Protein AF-A0A7T1HWG2-F1 (afdb_monomer_lite)

Secondary structure (DSSP, 8-state):
--TTHHHHHHHHHHHHHHHHHTTT---SSTHHHHHHHT-------TBTTTB-SS--------SS--HHHHHHHHHHHHHT---EEEEPP--TT-SS--SEEEES-HHHHHHHHHHHHTT--HHHHHHHS---------TTTTT-

Foldseek 3Di:
DPPCPVVVLQVVLVVVQVVCVVVVRHDPDSVVSVVVVPDPDDDDDCAVTVDVNADADPDDDDPDPDPVVVLVVLLVLLQQAPKAKDQQDPDPPDPDGQRIAIDDDRVSRNSQSVNVVVVNHSVVSCVVVPDPDHDDDDPVPVPD

Sequence (144 aa):
MPEGLLPLVTLTLALNVQRMARRNALVRRLSAMETLGSVSVICSDKTGTITQNRMAVEECWLPEEAPELRRLLLLAASLCSNARLEHGNAGPEQVTPEPWRASGDPTETALLLAAAEVGLIHGEQQRRFPRRRELPFASITAAA

pLDDT: mean 88.93, std 12.51, range [36.84, 97.81]

Radius of gyration: 24.66 Å; chains: 1; bounding box: 63×32×67 Å

Structure (mmCIF, N/CA/C/O backbone):
data_AF-A0A7T1HWG2-F1
#
_entry.id   AF-A0A7T1HWG2-F1
#
loop_
_atom_site.group_PDB
_atom_site.id
_atom_site.type_symbol
_atom_site.label_atom_id
_atom_site.label_alt_id
_atom_site.label_comp_id
_atom_site.label_asym_id
_atom_site.label_entity_id
_atom_site.label_seq_id
_atom_site.pdbx_PDB_ins_code
_atom_site.Cartn_x
_atom_site.Cartn_y
_atom_site.Cartn_z
_atom_site.occupancy
_atom_site.B_iso_or_equiv
_atom_site.auth_seq_id
_atom_site.auth_comp_id
_atom_site.auth_asym_id
_atom_site.auth_atom_id
_atom_site.pdbx_PDB_model_num
ATOM 1 N N . MET A 1 1 ? -32.564 10.000 43.471 1.00 59.53 1 MET A N 1
ATOM 2 C CA . MET A 1 1 ? -31.646 9.602 42.377 1.00 59.53 1 MET A CA 1
ATOM 3 C C . MET A 1 1 ? -32.493 9.113 41.217 1.00 59.53 1 MET A C 1
ATOM 5 O O . MET A 1 1 ? -33.451 8.414 41.503 1.00 59.53 1 MET A O 1
ATOM 9 N N . PRO A 1 2 ? -32.200 9.452 39.952 1.00 77.75 2 PRO A N 1
ATOM 10 C CA . PRO A 1 2 ? -32.948 8.886 38.833 1.00 77.75 2 PRO A CA 1
ATOM 11 C C . PRO A 1 2 ? -32.546 7.413 38.648 1.00 77.75 2 PRO A C 1
ATOM 13 O O . PRO A 1 2 ? -31.467 7.132 38.128 1.00 77.75 2 PRO A O 1
ATOM 16 N N . GLU A 1 3 ? -33.387 6.465 39.078 1.00 88.31 3 GLU A N 1
ATOM 17 C CA . GLU A 1 3 ? -33.064 5.026 39.029 1.00 88.31 3 GLU A CA 1
ATOM 18 C C . GLU A 1 3 ? -32.874 4.491 37.594 1.00 88.31 3 GLU A C 1
ATOM 20 O O . GLU A 1 3 ? -32.177 3.501 37.382 1.00 88.31 3 GLU A O 1
ATOM 25 N N . GLY A 1 4 ? -33.436 5.171 36.589 1.00 90.56 4 GLY A N 1
ATOM 26 C CA . GLY A 1 4 ? -33.357 4.769 35.180 1.00 90.56 4 GLY A CA 1
ATOM 27 C C . GLY A 1 4 ? -32.110 5.232 34.417 1.00 90.56 4 GLY A C 1
ATOM 28 O O . GLY A 1 4 ? -31.917 4.814 33.275 1.00 90.56 4 GLY A O 1
ATOM 29 N N . LEU A 1 5 ? -31.257 6.083 35.001 1.00 92.31 5 LEU A N 1
ATOM 30 C CA . LEU A 1 5 ? -30.165 6.725 34.255 1.00 92.31 5 LEU A CA 1
ATOM 31 C C . LEU A 1 5 ? -29.072 5.732 33.832 1.00 92.31 5 LEU A C 1
ATOM 33 O O . LEU A 1 5 ? -28.667 5.731 32.671 1.00 92.31 5 LEU A O 1
ATOM 37 N N . LEU A 1 6 ? -28.620 4.863 34.744 1.00 89.44 6 LEU A N 1
ATOM 38 C CA . LEU A 1 6 ? -27.571 3.884 34.435 1.00 89.44 6 LEU A CA 1
ATOM 39 C C . LEU A 1 6 ? -27.999 2.896 33.330 1.00 89.44 6 LEU A C 1
ATOM 41 O O . LEU A 1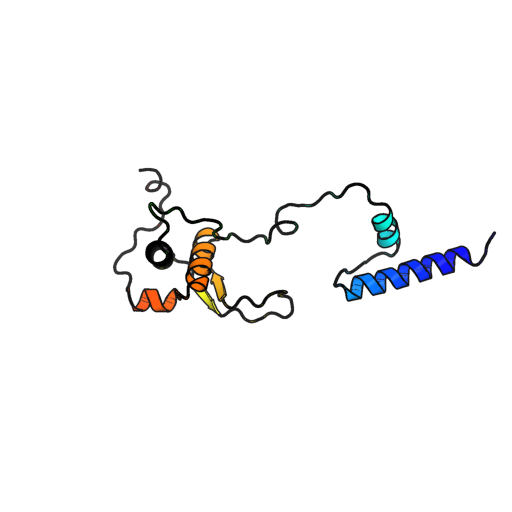 6 ? -27.268 2.786 32.342 1.00 89.44 6 LEU A O 1
ATOM 45 N N . PRO A 1 7 ? -29.177 2.237 33.411 1.00 93.62 7 PRO A N 1
ATOM 46 C CA . PRO A 1 7 ? -29.645 1.354 32.342 1.00 93.62 7 PRO A CA 1
ATOM 47 C C . PRO A 1 7 ? -29.790 2.056 30.988 1.00 93.62 7 PRO A C 1
ATOM 49 O O . PRO A 1 7 ? -29.435 1.482 29.958 1.00 93.62 7 PRO A O 1
ATOM 52 N N . LEU A 1 8 ? -30.272 3.305 30.977 1.00 94.88 8 LEU A N 1
ATOM 53 C CA . LEU A 1 8 ? -30.456 4.080 29.750 1.00 94.88 8 LEU A CA 1
ATOM 54 C C . LEU A 1 8 ? -29.118 4.395 29.071 1.00 94.88 8 LEU A C 1
ATOM 56 O O . LEU A 1 8 ? -28.992 4.222 27.855 1.00 94.88 8 LEU A O 1
ATOM 60 N N . VAL A 1 9 ? -28.107 4.811 29.840 1.00 93.94 9 VAL A N 1
ATOM 61 C CA . VAL A 1 9 ? -26.757 5.072 29.317 1.00 93.94 9 VAL A CA 1
ATOM 62 C C . VAL A 1 9 ? -26.152 3.788 28.753 1.00 93.94 9 VAL A C 1
ATOM 64 O O . VAL A 1 9 ? -25.694 3.780 27.611 1.00 93.94 9 VAL A O 1
ATOM 67 N N . THR A 1 10 ? -26.213 2.677 29.494 1.00 94.38 10 THR A N 1
ATOM 68 C CA . THR A 1 10 ? -25.687 1.383 29.030 1.00 94.38 10 THR A CA 1
ATOM 69 C C . THR A 1 10 ? -26.372 0.910 27.748 1.00 94.38 10 THR A C 1
ATOM 71 O O . THR A 1 10 ? -25.683 0.509 26.809 1.00 94.38 10 THR A O 1
ATOM 74 N N . LEU A 1 11 ? -27.705 1.003 27.666 1.00 95.44 11 LEU A N 1
ATOM 75 C CA . LEU A 1 11 ? -28.462 0.640 26.465 1.00 95.44 11 LEU A CA 1
ATOM 76 C C . LEU A 1 11 ? -28.061 1.513 25.269 1.00 95.44 11 LEU A C 1
ATOM 78 O O . LEU A 1 11 ? -27.815 0.999 24.179 1.00 95.44 11 LEU A O 1
ATOM 82 N N . THR A 1 12 ? -27.935 2.824 25.481 1.00 94.94 12 THR A N 1
ATOM 83 C CA . THR A 1 12 ? -27.530 3.771 24.433 1.00 94.94 12 THR A CA 1
ATOM 84 C C . THR A 1 12 ? -26.120 3.464 23.920 1.00 94.94 12 THR A C 1
ATOM 86 O O . THR A 1 12 ? -25.899 3.422 22.708 1.00 94.94 12 THR A O 1
ATOM 89 N N . LEU A 1 13 ? -25.162 3.182 24.812 1.00 95.50 13 LEU A N 1
ATOM 90 C CA . LEU A 1 13 ? -23.803 2.782 24.429 1.00 95.50 13 LEU A CA 1
ATOM 91 C C . LEU A 1 13 ? -23.801 1.449 23.671 1.00 95.50 13 LEU A C 1
ATOM 93 O O . LEU A 1 13 ? -23.163 1.351 22.624 1.00 95.50 13 LEU A O 1
ATOM 97 N N . ALA A 1 14 ? -24.551 0.448 24.142 1.00 95.75 14 ALA A N 1
ATOM 98 C CA . ALA A 1 14 ? -24.643 -0.864 23.499 1.00 95.75 14 ALA A CA 1
ATOM 99 C C . ALA A 1 14 ? -25.207 -0.780 22.071 1.00 95.75 14 ALA A C 1
ATOM 101 O O . ALA A 1 14 ? -24.652 -1.379 21.147 1.00 95.75 14 ALA A O 1
ATOM 102 N N . LEU A 1 15 ? -26.255 0.023 21.860 1.00 96.50 15 LEU A N 1
ATOM 103 C CA . LEU A 1 15 ? -26.811 0.274 20.528 1.00 96.50 15 LEU A CA 1
ATOM 104 C C . LEU A 1 15 ? -25.778 0.919 19.592 1.00 96.50 15 LEU A C 1
ATOM 106 O O . LEU A 1 15 ? -25.689 0.555 18.418 1.00 96.50 15 LEU A O 1
ATOM 110 N N . ASN A 1 16 ? -24.963 1.850 20.094 1.00 95.88 16 ASN A N 1
ATOM 111 C CA . ASN A 1 16 ? -23.911 2.469 19.290 1.00 95.88 16 ASN A CA 1
ATOM 112 C C . ASN A 1 16 ? -22.743 1.515 18.999 1.00 95.88 16 ASN A C 1
ATOM 114 O O . ASN A 1 16 ? -22.254 1.503 17.870 1.00 95.88 16 ASN A O 1
ATOM 118 N N . VAL A 1 17 ? -22.360 0.653 19.947 1.00 96.69 17 VAL A N 1
ATOM 119 C CA . VAL A 1 17 ? -21.404 -0.440 19.696 1.00 96.69 17 VAL A CA 1
ATOM 120 C C . VAL A 1 17 ? -21.906 -1.349 18.575 1.00 96.69 17 VAL A C 1
ATOM 122 O O . VAL A 1 17 ? -21.155 -1.650 17.649 1.00 96.69 17 VAL A O 1
ATOM 125 N N . GLN A 1 18 ? -23.188 -1.730 18.593 1.00 96.19 18 GLN A N 1
ATOM 126 C CA . GLN A 1 18 ? -23.777 -2.552 17.533 1.00 96.19 18 GLN A CA 1
ATOM 127 C C . GLN A 1 18 ? -23.747 -1.841 16.168 1.00 96.19 18 GLN A C 1
ATOM 129 O O . GLN A 1 18 ? -23.486 -2.473 15.144 1.00 96.19 18 GLN A O 1
ATOM 134 N N . ARG A 1 19 ? -23.977 -0.520 16.136 1.00 95.94 19 ARG A N 1
ATOM 135 C CA . ARG A 1 19 ? -23.853 0.292 14.911 1.00 95.94 19 ARG A CA 1
ATOM 136 C C . ARG A 1 19 ? -22.414 0.351 14.393 1.00 95.94 19 ARG A C 1
ATOM 138 O O . ARG A 1 19 ? -22.227 0.255 13.184 1.00 95.94 19 ARG A O 1
ATOM 145 N N . MET A 1 20 ? -21.419 0.492 15.271 1.00 96.31 20 MET A N 1
ATOM 146 C CA . MET A 1 20 ? -19.998 0.491 14.894 1.00 96.31 20 MET A CA 1
ATOM 147 C C . MET A 1 20 ? -19.557 -0.876 14.360 1.00 96.31 20 MET A C 1
ATOM 149 O O . MET A 1 20 ? -18.924 -0.945 13.309 1.00 96.31 20 MET A O 1
ATOM 153 N N . ALA A 1 21 ? -19.989 -1.968 14.996 1.00 95.94 21 ALA A N 1
ATOM 154 C CA . ALA A 1 21 ? -19.689 -3.323 14.536 1.00 95.94 21 ALA A CA 1
ATOM 155 C C . ALA A 1 21 ? -20.240 -3.597 13.124 1.00 95.94 21 ALA A C 1
ATOM 157 O O . ALA A 1 21 ? -19.542 -4.170 12.295 1.00 95.94 21 ALA A O 1
ATOM 158 N N . ARG A 1 22 ? -21.449 -3.103 12.804 1.00 95.88 22 ARG A N 1
ATOM 159 C CA . ARG A 1 22 ? -22.019 -3.158 11.438 1.00 95.88 22 ARG A CA 1
ATOM 160 C C . ARG A 1 22 ? -21.220 -2.361 10.399 1.00 95.88 22 ARG A C 1
ATOM 162 O O . ARG A 1 22 ? -21.443 -2.538 9.208 1.00 95.88 22 ARG A O 1
ATOM 169 N N . ARG A 1 23 ? -20.321 -1.479 10.837 1.00 95.00 23 ARG A N 1
ATOM 170 C CA . ARG A 1 23 ? -19.386 -0.708 10.004 1.00 95.00 23 ARG A CA 1
ATOM 171 C C . ARG A 1 23 ? -17.950 -1.234 10.114 1.00 95.00 23 ARG A C 1
ATOM 173 O O . ARG A 1 23 ? -17.012 -0.479 9.893 1.00 95.00 23 ARG A O 1
ATOM 180 N N . ASN A 1 24 ? -17.779 -2.504 10.485 1.00 94.44 24 ASN A N 1
ATOM 181 C CA . ASN A 1 24 ? -16.481 -3.167 10.658 1.00 94.44 24 ASN A CA 1
ATOM 182 C C . ASN A 1 24 ? -15.583 -2.552 11.754 1.00 94.44 24 ASN A C 1
ATOM 184 O O . ASN A 1 24 ? -14.380 -2.791 11.773 1.00 94.44 24 ASN A O 1
ATOM 188 N N . ALA A 1 25 ? -16.152 -1.795 12.701 1.00 94.75 25 ALA A N 1
ATOM 189 C CA . ALA A 1 25 ? -15.434 -1.240 13.847 1.00 94.75 25 ALA A CA 1
ATOM 190 C C . ALA A 1 25 ? -15.809 -1.995 15.133 1.00 94.75 25 ALA A C 1
ATOM 192 O O . ALA A 1 25 ? -16.838 -1.739 15.763 1.00 94.75 25 ALA A O 1
ATOM 193 N N . LEU A 1 26 ? -14.966 -2.952 15.529 1.00 95.56 26 LEU A N 1
ATOM 194 C CA . LEU A 1 26 ? -15.187 -3.768 16.722 1.00 95.56 26 LEU A CA 1
ATOM 195 C C . LEU A 1 26 ? -14.839 -2.997 18.005 1.00 95.56 26 LEU A C 1
ATOM 197 O O . LEU A 1 26 ? -13.669 -2.771 18.319 1.00 95.56 26 LEU A O 1
ATOM 201 N N . VAL A 1 27 ? -15.856 -2.675 18.804 1.00 95.19 27 VAL A N 1
ATOM 202 C CA . VAL A 1 27 ? -15.679 -2.040 20.116 1.00 95.19 27 VAL A CA 1
ATOM 203 C C . VAL A 1 27 ? -15.680 -3.102 21.216 1.00 95.19 27 VAL A C 1
ATOM 205 O O . VAL A 1 27 ? -16.700 -3.723 21.496 1.00 95.19 27 VAL A O 1
ATOM 208 N N . ARG A 1 28 ? -14.530 -3.301 21.871 1.00 94.81 28 ARG A N 1
ATOM 209 C CA . ARG A 1 28 ? -14.352 -4.343 22.906 1.00 94.81 28 ARG A CA 1
ATOM 210 C C . ARG A 1 28 ? -14.866 -3.953 24.298 1.00 94.81 28 ARG A C 1
ATOM 212 O O . ARG A 1 28 ? -15.044 -4.823 25.142 1.00 94.81 28 ARG A O 1
ATOM 219 N N . ARG A 1 29 ? -15.052 -2.656 24.568 1.00 94.88 29 ARG A N 1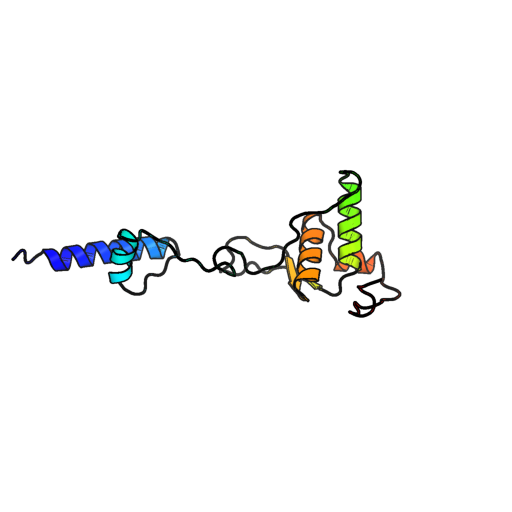
ATOM 220 C CA . ARG A 1 29 ? -15.482 -2.114 25.871 1.00 94.88 29 ARG A CA 1
ATOM 221 C C . ARG A 1 29 ? -16.476 -0.978 25.657 1.00 94.88 29 ARG A C 1
ATOM 223 O O . ARG A 1 29 ? -16.168 -0.065 24.898 1.00 94.88 29 ARG A O 1
ATOM 230 N N . LEU A 1 30 ? -17.617 -0.993 26.350 1.00 93.25 30 LEU A N 1
ATOM 231 C CA . LEU A 1 30 ? -18.654 0.043 26.202 1.00 93.25 30 LEU A CA 1
ATOM 232 C C . LEU A 1 30 ? -18.131 1.456 26.500 1.00 93.25 30 LEU A C 1
ATOM 234 O O . LEU A 1 30 ? -18.491 2.391 25.792 1.00 93.25 30 LEU A O 1
ATOM 238 N N . SER A 1 31 ? -17.233 1.603 27.479 1.00 93.81 31 SER A N 1
ATOM 239 C CA . SER A 1 31 ? -16.618 2.892 27.829 1.00 93.81 31 SER A CA 1
ATOM 240 C C . SER A 1 31 ? -15.837 3.533 26.678 1.00 93.81 31 SER A C 1
ATOM 242 O O . SER A 1 31 ? -15.729 4.752 26.618 1.00 93.81 31 SER A O 1
ATOM 244 N N . ALA A 1 32 ? -15.350 2.748 25.711 1.00 94.81 32 ALA A N 1
ATOM 245 C CA . ALA A 1 32 ? -14.654 3.298 24.552 1.00 94.81 32 ALA A CA 1
ATOM 246 C C . ALA A 1 32 ? -15.579 4.135 23.650 1.00 94.81 32 ALA A C 1
ATOM 248 O O . ALA A 1 32 ? -15.099 5.059 23.002 1.00 94.81 32 ALA A O 1
ATOM 249 N N . MET A 1 33 ? -16.891 3.857 23.628 1.00 93.94 33 MET A N 1
ATOM 250 C CA . MET A 1 33 ? -17.855 4.689 22.893 1.00 93.94 33 MET A CA 1
ATOM 251 C C . MET A 1 33 ? -18.007 6.078 23.510 1.00 93.94 33 MET A C 1
ATOM 253 O O . MET A 1 33 ? -18.122 7.056 22.779 1.00 93.94 33 MET A O 1
ATOM 257 N N . GLU A 1 34 ? -18.003 6.161 24.840 1.00 93.44 34 GLU A N 1
ATOM 258 C CA . GLU A 1 34 ? -18.055 7.435 25.556 1.00 93.44 34 GLU A CA 1
ATOM 259 C C . GLU A 1 34 ? -16.775 8.236 25.306 1.00 93.44 34 GLU A C 1
ATOM 261 O O . GLU A 1 34 ? -16.849 9.383 24.874 1.00 93.44 34 GLU A O 1
ATOM 266 N N . THR A 1 35 ? -15.607 7.596 25.459 1.00 94.12 35 THR A N 1
ATOM 267 C CA . THR A 1 35 ? -14.312 8.228 25.172 1.00 94.12 35 THR A CA 1
ATOM 268 C C . THR A 1 35 ? -14.243 8.748 23.740 1.00 94.12 35 THR A C 1
ATOM 270 O O . THR A 1 35 ? -13.832 9.885 23.539 1.00 94.12 35 THR A O 1
ATOM 273 N N . LEU A 1 36 ? -14.67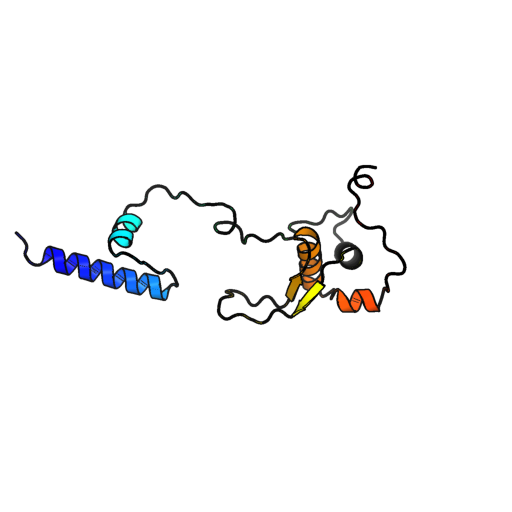4 7.954 22.751 1.00 92.88 36 LEU A N 1
ATOM 274 C CA . LEU A 1 36 ? -14.656 8.344 21.339 1.00 92.88 36 LEU A CA 1
ATOM 275 C C . LEU A 1 36 ? -15.492 9.606 21.071 1.00 92.88 36 LEU A C 1
ATOM 277 O O . LEU A 1 36 ? -15.092 10.434 20.258 1.00 92.88 36 LEU A O 1
ATOM 281 N N . GLY A 1 37 ? -16.619 9.773 21.771 1.00 92.38 37 GLY A N 1
ATOM 282 C CA . GLY A 1 37 ? -17.484 10.950 21.648 1.00 92.38 37 GLY A CA 1
ATOM 283 C C . GLY A 1 37 ? -16.868 12.245 22.186 1.00 92.38 37 GLY A C 1
ATOM 284 O O . GLY A 1 37 ? -17.304 13.324 21.794 1.00 92.38 37 GLY A O 1
ATOM 285 N N . SER A 1 38 ? -15.853 12.152 23.050 1.00 95.69 38 SER A N 1
ATOM 286 C CA . SER A 1 38 ? -15.163 13.297 23.656 1.00 95.69 38 SER A CA 1
ATOM 287 C C . SER A 1 38 ? -13.721 13.481 23.165 1.00 95.69 38 SER A C 1
ATOM 289 O O . SER A 1 38 ? -12.974 14.263 23.753 1.00 95.69 38 SER A O 1
ATOM 291 N N . VAL A 1 39 ? -13.287 12.747 22.133 1.00 96.94 39 VAL A N 1
ATOM 292 C CA . VAL A 1 39 ? -11.933 12.881 21.571 1.00 96.94 39 VAL A CA 1
ATOM 293 C C . VAL A 1 39 ? -11.766 14.260 20.930 1.00 96.94 39 VAL A C 1
ATOM 295 O O . VAL A 1 39 ? -12.519 14.630 20.034 1.00 96.94 39 VAL A O 1
ATOM 298 N N . SER A 1 40 ? -10.733 14.993 21.346 1.00 97.81 40 SER A N 1
ATOM 299 C CA . SER A 1 40 ? -10.310 16.261 20.732 1.00 97.81 40 SER A CA 1
ATOM 300 C C . SER A 1 40 ? -8.987 16.162 19.966 1.00 97.81 40 SER A C 1
ATOM 302 O O . SER A 1 40 ? -8.688 17.028 19.148 1.00 97.81 40 SER A O 1
ATOM 304 N N . VAL A 1 41 ? -8.195 15.112 20.208 1.00 97.75 41 VAL A N 1
ATOM 305 C CA . VAL A 1 41 ? -6.894 14.873 19.567 1.00 97.75 41 VAL A CA 1
ATOM 306 C C . VAL A 1 41 ? -6.801 13.410 19.146 1.00 97.75 41 VAL A C 1
ATOM 308 O O . VAL A 1 41 ? -7.060 12.515 19.950 1.00 97.75 41 VAL A O 1
ATOM 311 N N . ILE A 1 42 ? -6.399 13.164 17.898 1.00 96.75 42 ILE A N 1
ATOM 312 C CA . ILE A 1 42 ? -6.159 11.820 17.363 1.00 96.75 42 ILE A CA 1
ATOM 313 C C . ILE A 1 42 ? -4.657 11.641 17.161 1.00 96.75 42 ILE A C 1
ATOM 315 O O . ILE A 1 42 ? -4.047 12.328 16.345 1.00 96.75 42 ILE A O 1
ATOM 319 N N . CYS A 1 43 ? -4.075 10.682 17.877 1.00 96.69 43 CYS A N 1
ATOM 320 C CA . CYS A 1 43 ? -2.726 10.196 17.610 1.00 96.69 43 CYS A CA 1
ATOM 321 C C . CYS A 1 43 ? -2.839 8.960 16.719 1.00 96.69 43 CYS A C 1
ATOM 323 O O . CYS A 1 43 ? -3.371 7.938 17.151 1.00 96.69 43 CYS A O 1
ATOM 325 N N . SER A 1 44 ? -2.359 9.055 15.483 1.00 96.69 44 SER A N 1
ATOM 326 C CA . SER A 1 44 ? -2.328 7.932 14.547 1.00 96.69 44 SER A CA 1
ATOM 327 C C . SER A 1 44 ? -0.891 7.515 14.288 1.00 96.69 44 SER A C 1
ATOM 329 O O . SER A 1 44 ? -0.013 8.366 14.154 1.00 96.69 44 SER A O 1
ATOM 331 N N . ASP A 1 45 ? -0.665 6.210 14.162 1.00 97.31 45 ASP A N 1
ATOM 332 C CA . ASP A 1 45 ? 0.560 5.717 13.542 1.00 97.31 45 ASP A CA 1
ATOM 333 C C . ASP A 1 45 ? 0.513 5.986 12.026 1.00 97.31 45 ASP A C 1
ATOM 335 O O . ASP A 1 45 ? -0.561 6.153 11.436 1.00 97.31 45 ASP A O 1
ATOM 339 N N . LYS A 1 46 ? 1.679 6.051 11.382 1.00 96.88 46 LYS A N 1
ATOM 340 C CA . LYS A 1 46 ? 1.796 6.207 9.933 1.00 96.88 46 LYS A CA 1
ATOM 341 C C . LYS A 1 46 ? 1.644 4.856 9.243 1.00 96.88 46 LYS A C 1
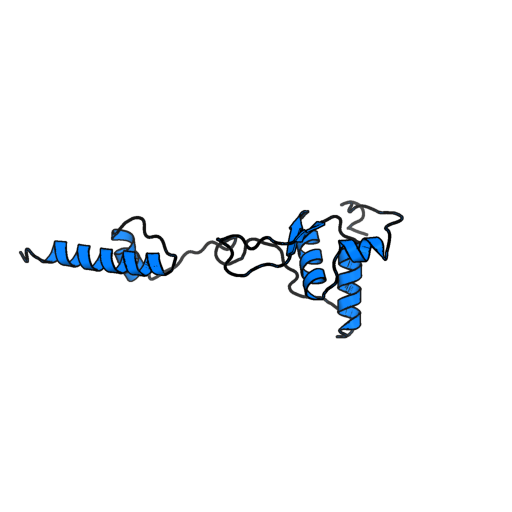ATOM 343 O O . LYS A 1 46 ? 0.756 4.684 8.410 1.00 96.88 46 LYS A O 1
ATOM 348 N N . THR A 1 47 ? 2.527 3.913 9.562 1.00 93.19 47 THR A N 1
ATOM 349 C CA . THR A 1 47 ? 2.678 2.674 8.794 1.00 93.19 47 THR A CA 1
ATOM 350 C C . THR A 1 47 ? 1.597 1.670 9.174 1.00 93.19 47 THR A C 1
ATOM 352 O O . THR A 1 47 ? 1.467 1.304 10.334 1.00 93.19 47 THR A O 1
ATOM 355 N N . GLY A 1 48 ? 0.798 1.224 8.203 1.00 90.12 48 GLY A N 1
ATOM 356 C CA . GLY A 1 48 ? -0.284 0.260 8.445 1.00 90.12 48 GLY A CA 1
ATOM 357 C C . GLY A 1 48 ? -1.542 0.859 9.082 1.00 90.12 48 GLY A C 1
ATOM 358 O O . GLY A 1 48 ? -2.488 0.121 9.336 1.00 90.12 48 GLY A O 1
ATOM 359 N N . THR A 1 49 ? -1.568 2.177 9.326 1.00 94.12 49 THR A N 1
ATOM 360 C CA . THR A 1 49 ? -2.772 2.909 9.757 1.00 94.12 49 THR A CA 1
ATOM 361 C C . THR A 1 49 ? -3.139 3.996 8.748 1.00 94.12 49 THR A C 1
ATOM 363 O O . THR A 1 49 ? -4.201 3.921 8.141 1.00 94.12 49 THR A O 1
ATOM 366 N N . ILE A 1 50 ? -2.260 4.982 8.524 1.00 95.31 50 ILE A N 1
ATOM 367 C CA . ILE A 1 50 ? -2.458 5.993 7.468 1.00 95.31 50 ILE A CA 1
ATOM 368 C C . ILE A 1 50 ? -2.038 5.427 6.110 1.00 95.31 50 ILE A C 1
ATOM 370 O O . ILE A 1 50 ? -2.714 5.645 5.108 1.00 95.31 50 ILE A O 1
ATOM 374 N N . THR A 1 51 ? -0.920 4.698 6.068 1.00 93.75 51 THR A N 1
ATOM 375 C CA . THR A 1 51 ? -0.417 4.065 4.847 1.00 93.75 51 THR A CA 1
ATOM 376 C C . THR A 1 51 ? -0.772 2.586 4.809 1.00 93.75 51 THR A C 1
ATOM 378 O O . THR A 1 51 ? -0.917 1.929 5.838 1.00 93.75 51 THR A O 1
ATOM 381 N N . GLN A 1 52 ? -0.824 2.029 3.603 1.00 91.00 52 GLN A N 1
ATOM 382 C CA . GLN A 1 52 ? -1.166 0.625 3.358 1.00 91.00 52 GLN A CA 1
ATOM 383 C C . GLN A 1 52 ? -0.054 -0.373 3.748 1.00 91.00 52 GLN A C 1
ATOM 385 O O . GLN A 1 52 ? -0.188 -1.561 3.476 1.00 91.00 52 GLN A O 1
ATOM 390 N N . ASN A 1 53 ? 1.051 0.093 4.351 1.00 91.75 53 ASN A N 1
ATOM 391 C CA . ASN A 1 53 ? 2.231 -0.722 4.674 1.00 91.75 53 ASN A CA 1
ATOM 392 C C . ASN A 1 53 ? 2.744 -1.561 3.481 1.00 91.75 53 ASN A C 1
ATOM 394 O O . ASN A 1 53 ? 3.141 -2.715 3.625 1.00 91.75 53 ASN A O 1
ATOM 398 N N . ARG A 1 54 ? 2.712 -0.970 2.285 1.00 90.50 54 ARG A N 1
ATOM 399 C CA . ARG A 1 54 ? 3.239 -1.538 1.042 1.00 90.50 54 ARG A CA 1
ATOM 400 C C . ARG A 1 54 ? 3.972 -0.456 0.274 1.00 90.50 54 ARG A C 1
ATOM 402 O O . ARG A 1 54 ? 3.588 0.712 0.336 1.00 90.50 54 ARG A O 1
ATOM 409 N N . MET A 1 55 ? 5.013 -0.851 -0.440 1.00 94.31 55 MET A N 1
ATOM 410 C CA . MET A 1 55 ? 5.675 0.037 -1.382 1.00 94.31 55 MET A CA 1
ATOM 411 C C . MET A 1 55 ? 4.864 0.069 -2.680 1.00 94.31 55 MET A C 1
ATOM 413 O O . MET A 1 55 ? 4.329 -0.953 -3.110 1.00 94.31 55 MET A O 1
ATOM 417 N N . ALA A 1 56 ? 4.741 1.250 -3.272 1.00 94.44 56 ALA A N 1
ATOM 418 C CA . ALA A 1 56 ? 4.034 1.476 -4.524 1.00 94.44 56 ALA A CA 1
ATOM 419 C C . ALA A 1 56 ? 4.823 2.487 -5.361 1.00 94.44 56 ALA A C 1
ATOM 421 O O . ALA A 1 56 ? 5.530 3.334 -4.811 1.00 94.44 56 ALA A O 1
ATOM 422 N N . VAL A 1 57 ? 4.726 2.372 -6.685 1.00 95.62 57 VAL A N 1
ATOM 423 C CA . VAL A 1 57 ? 5.284 3.372 -7.599 1.00 95.62 57 VAL A CA 1
ATOM 424 C C . VAL A 1 57 ? 4.327 4.558 -7.627 1.00 95.62 57 VAL A C 1
ATOM 426 O O . VAL A 1 57 ? 3.204 4.417 -8.095 1.00 95.62 57 VAL A O 1
ATOM 429 N N . GLU A 1 58 ? 4.773 5.708 -7.129 1.00 94.50 58 GLU A N 1
ATOM 430 C CA . GLU A 1 58 ? 3.982 6.949 -7.141 1.00 94.50 58 GLU A CA 1
ATOM 431 C C . GLU A 1 58 ? 4.142 7.695 -8.472 1.00 94.50 58 GLU A C 1
ATOM 433 O O . GLU A 1 58 ? 3.164 8.078 -9.109 1.00 94.50 58 GLU A O 1
ATOM 438 N N . GLU A 1 59 ? 5.382 7.856 -8.942 1.00 93.75 59 GLU A N 1
ATOM 439 C CA . GLU A 1 59 ? 5.697 8.682 -10.109 1.00 93.75 59 GLU A CA 1
ATOM 440 C C . GLU A 1 59 ? 6.779 8.039 -10.988 1.00 93.75 59 GLU A C 1
ATOM 442 O O . GLU A 1 59 ? 7.605 7.244 -10.533 1.00 93.75 59 GLU A O 1
ATOM 447 N N . CYS A 1 60 ? 6.776 8.382 -12.277 1.00 93.38 60 CYS A N 1
ATOM 448 C CA . CYS A 1 60 ? 7.808 7.991 -13.233 1.00 93.38 60 CYS A CA 1
ATOM 449 C C . CYS A 1 60 ? 8.373 9.245 -13.888 1.00 93.38 60 CYS A C 1
ATOM 451 O O . CYS A 1 60 ? 7.627 10.005 -14.502 1.00 93.38 60 CYS A O 1
ATOM 453 N N . TRP A 1 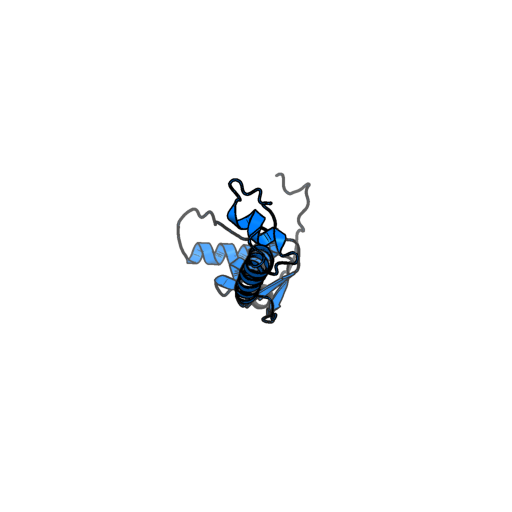61 ? 9.687 9.429 -13.809 1.00 95.00 61 TRP A N 1
ATOM 454 C CA . TRP A 1 61 ? 10.350 10.500 -14.539 1.00 95.00 61 TRP A CA 1
ATOM 455 C C . TRP A 1 61 ? 10.666 10.051 -15.967 1.00 95.00 61 TRP A C 1
ATOM 457 O O . TRP A 1 61 ? 11.273 8.997 -16.176 1.00 95.00 61 TRP A O 1
ATOM 467 N N . LEU A 1 62 ? 10.259 10.856 -16.945 1.00 94.94 62 LEU A N 1
ATOM 468 C CA . LEU A 1 62 ? 10.533 10.657 -18.364 1.00 94.94 62 LEU A CA 1
ATOM 469 C C . LEU A 1 62 ? 10.978 11.992 -18.973 1.00 94.94 62 LEU A C 1
ATOM 471 O O . LEU A 1 62 ? 10.497 13.039 -18.542 1.00 94.94 62 LEU A O 1
ATOM 475 N N . PRO A 1 63 ? 11.867 11.980 -19.981 1.00 93.00 63 PRO A N 1
ATOM 476 C CA . PRO A 1 63 ? 12.290 13.206 -20.660 1.00 93.00 63 PRO A CA 1
ATOM 477 C C . PRO A 1 63 ? 11.143 13.889 -21.422 1.00 93.00 63 PRO A C 1
ATOM 479 O O . PRO A 1 63 ? 11.179 15.097 -21.629 1.00 93.00 63 PRO A O 1
ATOM 482 N N . GLU A 1 64 ? 10.134 13.118 -21.826 1.00 94.56 64 GLU A N 1
ATOM 483 C CA . GLU A 1 64 ? 8.911 13.584 -22.471 1.00 94.56 64 GLU A CA 1
ATOM 484 C C . GLU A 1 64 ? 7.737 12.721 -21.989 1.00 94.56 64 GLU A C 1
ATOM 486 O O . GLU A 1 64 ? 7.883 11.508 -21.793 1.00 94.56 64 GLU A O 1
ATOM 491 N N . GLU A 1 65 ? 6.569 13.335 -21.793 1.00 90.25 65 GLU A N 1
ATOM 492 C CA . GLU A 1 65 ? 5.346 12.629 -21.407 1.00 90.25 65 GLU A CA 1
ATOM 493 C C . GLU A 1 65 ? 4.746 11.882 -22.605 1.00 90.25 65 GLU A C 1
ATOM 495 O O . GLU A 1 65 ? 3.821 12.349 -23.267 1.00 90.25 65 GLU A O 1
ATOM 500 N N . ALA A 1 66 ? 5.274 10.687 -22.871 1.00 92.25 66 ALA A N 1
ATOM 501 C CA . ALA A 1 66 ? 4.753 9.778 -23.885 1.00 92.25 66 ALA A CA 1
ATOM 502 C C . ALA A 1 66 ? 4.305 8.442 -23.252 1.00 92.25 66 ALA A C 1
ATOM 504 O O . ALA A 1 66 ? 5.105 7.781 -22.572 1.00 92.25 66 ALA A O 1
ATOM 505 N N . PRO A 1 67 ? 3.053 7.990 -23.476 1.00 90.69 67 PRO A N 1
ATOM 506 C CA . PRO A 1 67 ? 2.549 6.717 -22.949 1.00 90.69 67 PRO A CA 1
ATOM 507 C C . PRO A 1 67 ? 3.414 5.508 -23.328 1.00 90.69 67 PRO A C 1
ATOM 509 O O . PRO A 1 67 ? 3.586 4.580 -22.532 1.00 90.69 67 PRO A O 1
ATOM 512 N N . GLU A 1 68 ? 3.995 5.519 -24.526 1.00 94.06 68 GLU A N 1
ATOM 513 C CA . GLU A 1 68 ? 4.884 4.475 -25.026 1.00 94.06 68 GLU A CA 1
ATOM 514 C C . GLU A 1 68 ? 6.202 4.439 -24.246 1.00 94.06 68 GLU A C 1
ATOM 516 O O . GLU A 1 68 ? 6.675 3.352 -23.907 1.00 94.06 68 GLU A O 1
ATOM 521 N N . LEU A 1 69 ? 6.762 5.606 -23.901 1.00 95.12 69 LEU A N 1
ATOM 522 C CA . LEU A 1 69 ? 7.971 5.707 -23.078 1.00 95.12 69 LEU A CA 1
ATOM 523 C C . LEU A 1 69 ? 7.711 5.207 -21.657 1.00 95.12 69 LEU A C 1
ATOM 525 O O . LEU A 1 69 ? 8.515 4.442 -21.124 1.00 95.12 69 LEU A O 1
ATOM 529 N N . ARG A 1 70 ? 6.555 5.546 -21.070 1.00 95.00 70 ARG A N 1
ATOM 530 C CA . ARG A 1 70 ? 6.151 5.010 -19.760 1.00 95.00 70 ARG A CA 1
ATOM 531 C C . ARG A 1 70 ? 6.021 3.491 -19.794 1.00 95.00 70 ARG A C 1
ATOM 533 O O . ARG A 1 70 ? 6.514 2.805 -18.901 1.00 95.00 70 ARG A O 1
ATOM 540 N N . ARG A 1 71 ? 5.388 2.947 -20.837 1.00 95.31 71 ARG A N 1
ATOM 541 C CA . ARG A 1 71 ? 5.247 1.496 -21.010 1.00 95.31 71 ARG A CA 1
ATOM 542 C C . ARG A 1 71 ? 6.604 0.814 -21.188 1.00 95.31 71 ARG A C 1
ATOM 544 O O . ARG A 1 71 ? 6.815 -0.253 -20.617 1.00 95.31 71 ARG A O 1
ATOM 551 N N . LEU A 1 72 ? 7.520 1.417 -21.944 1.00 95.75 72 LEU A N 1
ATOM 552 C CA . LEU A 1 72 ? 8.879 0.907 -22.125 1.00 95.75 72 LEU A CA 1
ATOM 553 C C . LEU A 1 72 ? 9.671 0.914 -20.810 1.00 95.75 72 LEU A C 1
ATOM 555 O O . LEU A 1 72 ? 10.334 -0.076 -20.505 1.00 95.75 72 LEU A O 1
ATOM 559 N N . LEU A 1 73 ? 9.558 1.982 -20.014 1.00 96.88 73 LEU A N 1
ATOM 560 C CA . LEU A 1 73 ? 10.177 2.081 -18.690 1.00 96.88 73 LEU A CA 1
ATOM 561 C C . LEU A 1 73 ? 9.684 0.967 -17.760 1.00 96.88 73 LEU A C 1
ATOM 563 O O . LEU A 1 73 ? 10.496 0.254 -17.175 1.00 96.88 73 LEU A O 1
ATOM 567 N N . LEU A 1 74 ? 8.365 0.772 -17.661 1.00 96.44 74 LEU A N 1
ATOM 568 C CA . LEU A 1 74 ? 7.775 -0.278 -16.823 1.00 96.44 74 LEU A CA 1
ATOM 569 C C . LEU A 1 74 ? 8.122 -1.686 -17.323 1.00 96.44 74 LEU A C 1
ATOM 571 O O . LEU A 1 74 ? 8.352 -2.587 -16.518 1.00 96.44 74 LEU A O 1
ATOM 575 N N . LEU A 1 75 ? 8.224 -1.882 -18.643 1.00 96.81 75 LEU A N 1
ATOM 576 C CA . LEU A 1 75 ? 8.711 -3.136 -19.217 1.00 96.81 75 LEU A CA 1
ATOM 577 C C . LEU A 1 75 ? 10.155 -3.406 -18.783 1.00 96.81 75 LEU A C 1
ATOM 579 O O . LEU A 1 75 ? 10.436 -4.495 -18.284 1.00 96.81 75 LEU A O 1
ATOM 583 N N . ALA A 1 76 ? 11.048 -2.426 -18.939 1.00 96.31 76 ALA A N 1
ATOM 584 C CA . ALA A 1 76 ? 12.445 -2.548 -18.536 1.00 96.31 76 ALA A CA 1
ATOM 585 C C . ALA A 1 76 ? 12.571 -2.823 -17.032 1.00 96.31 76 ALA A C 1
ATOM 587 O O . ALA A 1 76 ? 13.255 -3.769 -16.647 1.00 96.31 76 ALA A O 1
ATOM 588 N N . ALA A 1 77 ? 11.845 -2.070 -16.201 1.00 95.81 77 ALA A N 1
ATOM 589 C CA . ALA A 1 77 ? 11.778 -2.286 -14.759 1.00 95.81 77 ALA A CA 1
ATOM 590 C C . ALA A 1 77 ? 11.339 -3.719 -14.433 1.00 95.81 77 ALA A C 1
ATOM 592 O O . ALA A 1 77 ? 12.041 -4.423 -13.715 1.00 95.81 77 ALA A O 1
ATOM 593 N N . SER A 1 78 ? 10.247 -4.194 -15.045 1.00 95.56 78 SER A N 1
ATOM 594 C CA . SER A 1 78 ? 9.751 -5.554 -14.819 1.00 95.56 78 SER A CA 1
ATOM 595 C C . SER A 1 78 ? 10.765 -6.629 -15.222 1.00 95.56 78 SER A C 1
ATOM 597 O O . SER A 1 78 ? 10.914 -7.613 -14.508 1.00 95.56 78 SER A O 1
ATOM 599 N N . LEU A 1 79 ? 11.485 -6.473 -16.339 1.00 95.31 79 LEU A N 1
ATOM 600 C CA . LEU A 1 79 ? 12.458 -7.464 -16.818 1.00 95.31 79 LEU A CA 1
ATOM 601 C C . LEU A 1 79 ? 13.738 -7.494 -15.974 1.00 95.31 79 LEU A C 1
ATOM 603 O O . LEU A 1 79 ? 14.401 -8.534 -15.918 1.00 95.31 79 LEU A O 1
ATOM 607 N N . CYS A 1 80 ? 14.066 -6.382 -15.315 1.00 94.50 80 CYS A N 1
ATOM 608 C CA . CYS A 1 80 ? 15.219 -6.230 -14.428 1.00 94.50 80 CYS A CA 1
ATOM 609 C C . CYS A 1 80 ? 14.927 -6.593 -12.963 1.00 94.50 80 CYS A C 1
ATOM 611 O O . CYS A 1 80 ? 15.809 -6.433 -12.127 1.00 94.50 80 CYS A O 1
ATOM 613 N N . SER A 1 81 ? 13.733 -7.096 -12.650 1.00 93.56 81 SER A N 1
ATOM 614 C CA . SER A 1 81 ? 13.363 -7.546 -11.304 1.00 93.56 81 SER A CA 1
ATOM 615 C C . SER A 1 81 ? 13.411 -9.070 -11.162 1.00 93.56 81 SER A C 1
ATOM 617 O O . SER A 1 81 ? 13.265 -9.816 -12.137 1.00 93.56 81 SER A O 1
ATOM 619 N N . ASN A 1 82 ? 13.607 -9.529 -9.929 1.00 92.38 82 ASN A N 1
ATOM 620 C CA . ASN A 1 82 ? 13.591 -10.925 -9.491 1.00 92.38 82 ASN A CA 1
ATOM 621 C C . ASN A 1 82 ? 12.317 -11.305 -8.722 1.00 92.38 82 ASN A C 1
ATOM 623 O O . ASN A 1 82 ? 12.064 -12.496 -8.506 1.00 92.38 82 ASN A O 1
ATOM 627 N N . ALA A 1 83 ? 11.505 -10.318 -8.339 1.00 93.75 83 ALA A N 1
ATOM 628 C CA . ALA A 1 83 ? 10.168 -10.524 -7.808 1.00 93.75 83 ALA A CA 1
ATOM 629 C C . ALA A 1 83 ? 9.282 -11.333 -8.773 1.00 93.75 83 ALA A C 1
ATOM 631 O O . ALA A 1 83 ? 9.486 -11.376 -9.987 1.00 93.75 83 ALA A O 1
ATOM 632 N N . ARG A 1 84 ? 8.268 -11.996 -8.218 1.00 91.56 84 ARG A N 1
ATOM 633 C CA . ARG A 1 84 ? 7.311 -12.824 -8.955 1.00 91.56 84 ARG A CA 1
ATOM 634 C C . ARG A 1 84 ? 5.920 -12.242 -8.836 1.00 91.56 84 ARG A C 1
ATOM 636 O O . ARG A 1 84 ? 5.558 -11.718 -7.789 1.00 91.56 84 ARG A O 1
ATOM 643 N N . LEU A 1 85 ? 5.146 -12.369 -9.908 1.00 90.38 85 LEU A N 1
ATOM 644 C CA . LEU A 1 85 ? 3.740 -11.990 -9.950 1.00 90.38 85 LEU A CA 1
ATOM 645 C C . LEU A 1 85 ? 2.883 -13.258 -9.878 1.00 90.38 85 LEU A C 1
ATOM 647 O O . LEU A 1 85 ? 3.068 -14.184 -10.667 1.00 90.38 85 LEU A O 1
ATOM 651 N N . GLU A 1 86 ? 1.944 -13.284 -8.947 1.00 87.69 86 GLU A N 1
ATOM 652 C CA . GLU A 1 86 ? 0.967 -14.346 -8.737 1.00 87.69 86 GLU A CA 1
ATOM 653 C C . GLU A 1 86 ? -0.438 -13.760 -8.883 1.00 87.69 86 GLU A C 1
ATOM 655 O O . GLU A 1 86 ? -0.668 -12.580 -8.611 1.00 87.69 86 GLU A O 1
ATOM 660 N N . HIS A 1 87 ? -1.402 -14.574 -9.307 1.00 82.00 87 HIS A N 1
ATOM 661 C CA . HIS A 1 87 ? -2.793 -14.135 -9.298 1.00 82.00 87 HIS A CA 1
ATOM 662 C C . HIS A 1 87 ? -3.262 -13.942 -7.858 1.00 82.00 87 HIS A C 1
ATOM 664 O O . HIS A 1 87 ? -3.135 -14.836 -7.018 1.00 82.00 87 HIS A O 1
ATOM 670 N N . GLY A 1 88 ? -3.802 -12.760 -7.569 1.00 70.56 88 GLY A N 1
ATOM 671 C CA . GLY A 1 88 ? -4.414 -12.496 -6.281 1.00 70.56 88 GLY A CA 1
ATOM 672 C C . GLY A 1 88 ? -5.710 -13.289 -6.161 1.00 70.56 88 GLY A C 1
ATOM 673 O O . GLY A 1 88 ? -6.643 -13.096 -6.937 1.00 70.56 88 GLY 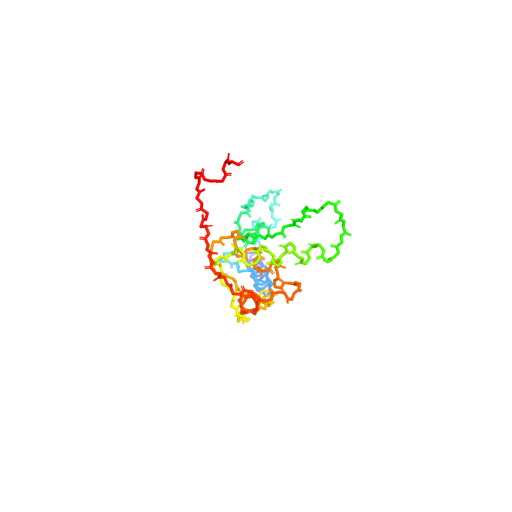A O 1
ATOM 674 N N . ASN A 1 89 ? -5.792 -14.173 -5.170 1.00 63.91 89 ASN A N 1
ATOM 675 C CA . ASN A 1 89 ? -7.092 -14.657 -4.724 1.00 63.91 89 ASN A CA 1
ATOM 676 C C . ASN A 1 89 ? -7.775 -13.504 -3.988 1.00 63.91 89 ASN A C 1
ATOM 678 O O . ASN A 1 89 ? -7.171 -12.935 -3.076 1.00 63.91 89 ASN A O 1
ATOM 682 N N . ALA A 1 90 ? -9.017 -13.180 -4.354 1.00 56.97 90 ALA A N 1
ATOM 683 C CA . ALA A 1 90 ? -9.844 -12.269 -3.572 1.00 56.97 90 ALA A CA 1
ATOM 684 C C . ALA A 1 90 ? -10.061 -12.891 -2.185 1.00 56.97 90 ALA A C 1
ATOM 686 O O . ALA A 1 90 ? -10.871 -13.803 -2.011 1.00 56.97 90 ALA A O 1
ATOM 687 N N . GLY A 1 91 ? -9.265 -12.461 -1.207 1.00 55.34 91 GLY A N 1
ATOM 688 C CA . GLY A 1 91 ? -9.432 -12.884 0.174 1.00 55.34 91 GLY A CA 1
ATOM 689 C C . GLY A 1 91 ? -10.687 -12.238 0.769 1.00 55.34 91 GLY A C 1
ATOM 690 O O . GLY A 1 91 ? -11.003 -11.104 0.410 1.00 55.34 91 GLY A O 1
ATOM 691 N N . PRO A 1 92 ? -11.379 -12.899 1.713 1.00 52.53 92 PRO A N 1
ATOM 692 C CA . PRO A 1 92 ? -12.583 -12.352 2.345 1.00 52.53 92 PRO A CA 1
ATOM 693 C C . PRO A 1 92 ? -12.348 -11.022 3.091 1.00 52.53 92 PRO A C 1
ATOM 695 O O . PRO A 1 92 ? -13.305 -10.311 3.373 1.00 52.53 92 PRO A O 1
ATOM 698 N N . GLU A 1 93 ? -11.093 -10.673 3.394 1.00 55.88 93 GLU A N 1
ATOM 699 C CA . GLU A 1 93 ? -10.703 -9.459 4.130 1.00 55.88 93 GLU A CA 1
ATOM 700 C C . GLU A 1 93 ? -10.237 -8.294 3.234 1.00 55.88 93 GLU A C 1
ATOM 702 O O . GLU A 1 93 ? -9.935 -7.211 3.734 1.00 55.88 93 GLU A O 1
ATOM 707 N N . GLN A 1 94 ? -10.157 -8.479 1.913 1.00 56.31 94 GLN A N 1
ATOM 708 C CA . GLN A 1 94 ? -9.670 -7.437 1.007 1.00 56.31 94 GLN A CA 1
ATOM 709 C C . GLN A 1 94 ? -10.814 -6.530 0.540 1.00 56.31 94 GLN A C 1
ATOM 711 O O . GLN A 1 94 ? -11.721 -6.958 -0.167 1.00 56.31 94 GLN A O 1
ATOM 716 N N . VAL A 1 95 ? -10.744 -5.249 0.919 1.00 55.62 95 VAL A N 1
ATOM 717 C CA . VAL A 1 95 ? -11.728 -4.206 0.562 1.00 55.62 95 VAL A CA 1
ATOM 718 C C . VAL A 1 95 ? -11.760 -3.935 -0.952 1.00 55.62 95 VAL A C 1
ATOM 720 O O . VAL A 1 95 ? -12.795 -3.554 -1.492 1.00 55.62 95 VAL A O 1
ATOM 723 N N . THR A 1 96 ? -10.649 -4.185 -1.649 1.00 55.56 96 THR A N 1
ATOM 724 C CA . THR A 1 96 ? -10.530 -4.129 -3.111 1.00 55.56 96 THR A CA 1
ATOM 725 C C . THR A 1 96 ? -9.896 -5.424 -3.619 1.00 55.56 96 THR A C 1
ATOM 727 O O . THR A 1 96 ? -8.846 -5.810 -3.096 1.00 55.56 96 THR A O 1
ATOM 730 N N . PRO A 1 97 ? -10.477 -6.107 -4.623 1.00 57.34 97 PRO A N 1
ATOM 731 C CA . PRO A 1 97 ? -9.842 -7.271 -5.223 1.00 57.34 97 PRO A CA 1
ATOM 732 C C . PRO A 1 97 ? -8.576 -6.823 -5.955 1.00 57.34 97 PRO A C 1
ATOM 734 O O . PRO A 1 97 ? -8.648 -6.115 -6.956 1.00 57.34 97 PRO A O 1
ATOM 737 N N . GLU A 1 98 ? -7.413 -7.222 -5.447 1.00 67.69 98 GLU A N 1
ATOM 738 C CA . GLU A 1 98 ? -6.156 -7.031 -6.164 1.00 67.69 98 GLU A CA 1
ATOM 739 C C . GLU A 1 98 ? -5.968 -8.203 -7.128 1.00 67.69 98 GLU A C 1
ATOM 741 O O . GLU A 1 98 ? -5.785 -9.332 -6.668 1.00 67.69 98 GLU A O 1
ATOM 746 N N . PRO A 1 99 ? -6.018 -7.982 -8.454 1.00 75.06 99 PRO A N 1
ATOM 747 C CA . PRO A 1 99 ? -5.899 -9.068 -9.429 1.00 75.06 99 PRO A CA 1
ATOM 748 C C . PRO A 1 99 ? -4.523 -9.746 -9.387 1.00 75.06 99 PRO A C 1
ATOM 750 O O . PRO A 1 99 ? -4.374 -10.892 -9.821 1.00 75.06 99 PRO A O 1
ATOM 753 N N . TRP A 1 100 ? -3.528 -9.053 -8.836 1.00 84.62 100 TRP A N 1
ATOM 754 C CA . TRP A 1 100 ? -2.143 -9.481 -8.780 1.00 84.62 100 TRP A CA 1
ATOM 755 C C . TRP A 1 100 ? -1.595 -9.332 -7.366 1.00 84.62 100 TRP A C 1
ATOM 757 O O . TRP A 1 100 ? -1.800 -8.314 -6.710 1.00 84.62 100 TRP A O 1
ATOM 767 N N . ARG A 1 101 ? -0.858 -10.343 -6.915 1.00 87.81 101 ARG A N 1
ATOM 768 C CA . ARG A 1 101 ? 0.034 -10.275 -5.758 1.00 87.81 101 ARG A CA 1
ATOM 769 C C . ARG A 1 101 ? 1.463 -10.413 -6.250 1.00 87.81 101 ARG A C 1
ATOM 771 O O . ARG A 1 101 ? 1.722 -11.165 -7.182 1.00 87.81 101 ARG A O 1
ATOM 778 N N . ALA A 1 102 ? 2.388 -9.705 -5.619 1.00 90.31 102 ALA A N 1
ATOM 779 C CA . ALA A 1 102 ? 3.804 -9.823 -5.927 1.00 90.31 102 ALA A CA 1
ATOM 780 C C . ALA A 1 102 ? 4.571 -10.361 -4.712 1.00 90.31 102 ALA A C 1
ATOM 782 O O . ALA A 1 102 ? 4.254 -10.015 -3.573 1.00 90.31 102 ALA A O 1
ATOM 783 N N . SER A 1 103 ? 5.566 -11.215 -4.951 1.00 92.62 103 SER A N 1
ATOM 784 C CA . SER A 1 103 ? 6.463 -11.766 -3.929 1.00 92.62 103 SER A CA 1
ATOM 785 C C . SER A 1 103 ? 7.920 -11.470 -4.288 1.00 92.62 103 SER A C 1
ATOM 787 O O . SER A 1 103 ? 8.322 -11.602 -5.440 1.00 92.62 103 SER A O 1
ATOM 789 N N . GLY A 1 104 ? 8.712 -11.021 -3.316 1.00 92.06 104 GLY A N 1
ATOM 790 C CA . GLY A 1 104 ? 10.059 -10.481 -3.534 1.00 92.06 104 GLY A CA 1
ATOM 791 C C . GLY A 1 104 ? 10.357 -9.365 -2.536 1.00 92.06 104 GLY A C 1
ATOM 792 O O . GLY A 1 104 ? 9.649 -9.235 -1.533 1.00 92.06 104 GLY A O 1
ATOM 793 N N . ASP A 1 105 ? 11.380 -8.551 -2.791 1.00 93.81 105 ASP A N 1
ATOM 794 C CA . ASP A 1 105 ? 11.603 -7.348 -1.989 1.00 93.81 105 ASP A CA 1
ATOM 795 C C . ASP A 1 105 ? 10.534 -6.268 -2.281 1.00 93.81 105 ASP A C 1
ATOM 797 O O . ASP A 1 105 ? 9.908 -6.264 -3.349 1.00 93.81 105 ASP A O 1
ATOM 801 N N . PRO A 1 106 ? 10.291 -5.335 -1.342 1.00 94.88 106 PRO A N 1
ATOM 802 C CA . PRO A 1 106 ? 9.249 -4.321 -1.496 1.00 94.88 106 PRO A CA 1
ATOM 803 C C . PRO A 1 106 ? 9.393 -3.444 -2.748 1.00 94.88 106 PRO A C 1
ATOM 805 O O . PRO A 1 106 ? 8.389 -3.042 -3.329 1.00 94.88 106 PRO A O 1
ATOM 808 N N . THR A 1 107 ? 10.618 -3.158 -3.187 1.00 94.94 107 THR A N 1
ATOM 809 C CA . THR A 1 107 ? 10.857 -2.264 -4.325 1.00 94.94 107 THR A CA 1
ATOM 810 C C . THR A 1 107 ? 10.546 -2.968 -5.637 1.00 94.94 107 THR A C 1
ATOM 812 O O . THR A 1 107 ? 9.783 -2.454 -6.453 1.00 94.94 107 THR A O 1
ATOM 815 N N . GLU A 1 108 ? 11.079 -4.172 -5.839 1.00 95.81 108 GLU A N 1
ATOM 816 C CA . GLU A 1 108 ? 10.811 -4.950 -7.048 1.00 95.81 108 GLU A CA 1
ATOM 817 C C . GLU A 1 108 ? 9.336 -5.350 -7.159 1.00 95.81 108 GLU A C 1
ATOM 819 O O . GLU A 1 108 ? 8.755 -5.303 -8.245 1.00 95.81 108 GLU A O 1
ATOM 824 N N . THR A 1 109 ? 8.696 -5.697 -6.038 1.00 95.25 109 THR A N 1
ATOM 825 C CA . THR A 1 109 ? 7.257 -6.005 -6.023 1.00 95.25 109 THR A CA 1
ATOM 826 C C . THR A 1 109 ? 6.410 -4.799 -6.432 1.00 95.25 109 THR A C 1
ATOM 828 O O . THR A 1 109 ? 5.471 -4.964 -7.213 1.00 95.25 109 THR A O 1
ATOM 831 N N . ALA A 1 110 ? 6.767 -3.585 -5.998 1.00 96.06 110 ALA A N 1
ATOM 832 C CA . ALA A 1 110 ? 6.102 -2.358 -6.431 1.00 96.06 110 ALA A CA 1
ATOM 833 C C . ALA A 1 110 ? 6.230 -2.130 -7.949 1.00 96.06 110 ALA A C 1
ATOM 835 O O . ALA A 1 110 ? 5.239 -1.806 -8.606 1.00 96.06 110 ALA A O 1
ATOM 836 N N . LEU A 1 111 ? 7.420 -2.353 -8.520 1.00 96.56 111 LEU A N 1
ATOM 837 C CA . LEU A 1 111 ? 7.657 -2.231 -9.965 1.00 96.56 111 LEU A CA 1
ATOM 838 C C . LEU A 1 111 ? 6.833 -3.247 -10.769 1.00 96.56 111 LEU A C 1
ATOM 840 O O . LEU A 1 111 ? 6.260 -2.903 -11.804 1.00 96.56 111 LEU A O 1
ATOM 844 N N . LEU A 1 112 ? 6.740 -4.488 -10.286 1.00 95.75 112 LEU A N 1
ATOM 845 C CA . LEU A 1 112 ? 5.947 -5.540 -10.924 1.00 95.75 112 LEU A CA 1
ATOM 846 C C . LEU A 1 112 ? 4.448 -5.237 -10.911 1.00 95.75 112 LEU A C 1
ATOM 848 O O . LEU A 1 112 ? 3.779 -5.452 -11.921 1.00 95.75 112 LEU A O 1
ATOM 852 N N . LEU A 1 113 ? 3.923 -4.730 -9.793 1.00 94.56 113 LEU A N 1
ATOM 853 C CA . LEU A 1 113 ? 2.517 -4.333 -9.688 1.00 94.56 113 LEU A CA 1
ATOM 854 C C . LEU A 1 113 ? 2.204 -3.161 -10.630 1.00 94.56 113 LEU A C 1
ATOM 856 O O . LEU A 1 113 ? 1.238 -3.239 -11.385 1.00 94.56 113 LEU A O 1
ATOM 860 N N . ALA A 1 114 ? 3.070 -2.144 -10.682 1.00 95.12 114 ALA A N 1
ATOM 861 C CA . ALA A 1 114 ? 2.918 -1.017 -11.606 1.00 95.12 114 ALA A CA 1
ATOM 862 C C . ALA A 1 114 ? 2.970 -1.450 -13.086 1.00 95.12 114 ALA A C 1
ATOM 864 O O . ALA A 1 114 ? 2.230 -0.937 -13.926 1.00 95.12 114 ALA A O 1
ATOM 865 N N . ALA A 1 115 ? 3.819 -2.426 -13.426 1.00 95.50 115 ALA A N 1
ATOM 866 C CA . ALA A 1 115 ? 3.852 -3.011 -14.765 1.00 95.50 115 ALA A CA 1
ATOM 867 C C . ALA A 1 115 ? 2.562 -3.796 -15.081 1.00 95.50 115 ALA A C 1
ATOM 869 O O . ALA A 1 115 ? 2.013 -3.682 -16.181 1.00 95.50 115 ALA A O 1
ATOM 870 N N . ALA A 1 116 ? 2.034 -4.548 -14.113 1.00 93.31 116 ALA A N 1
ATOM 871 C CA . ALA A 1 116 ? 0.802 -5.313 -14.282 1.00 93.31 116 ALA A CA 1
ATOM 872 C C . ALA A 1 116 ? -0.426 -4.415 -14.532 1.00 93.31 116 ALA A C 1
ATOM 874 O O . ALA A 1 116 ? -1.285 -4.781 -15.334 1.00 93.31 116 ALA A O 1
ATOM 875 N N . GLU A 1 117 ? -0.483 -3.220 -13.931 1.00 90.44 117 GLU A N 1
ATOM 876 C CA . GLU A 1 117 ? -1.549 -2.226 -14.160 1.00 90.44 117 GLU A CA 1
ATOM 877 C C . GLU A 1 117 ? -1.650 -1.766 -15.622 1.00 90.44 117 GLU A C 1
ATOM 879 O O . GLU A 1 117 ? -2.745 -1.500 -16.115 1.00 90.44 117 GLU A O 1
ATOM 884 N N . VAL A 1 118 ? -0.529 -1.720 -16.352 1.00 91.69 118 VAL A N 1
ATOM 885 C CA . VAL A 1 118 ? -0.499 -1.385 -17.791 1.00 91.69 118 VAL A CA 1
ATOM 886 C C . VAL A 1 118 ? -0.552 -2.623 -18.700 1.00 91.69 118 VAL A C 1
ATOM 888 O O . VAL A 1 118 ? -0.288 -2.540 -19.904 1.00 91.69 118 VAL A O 1
ATOM 891 N N . GLY A 1 119 ? -0.885 -3.787 -18.133 1.00 91.62 119 GLY A N 1
ATOM 892 C CA . GLY A 1 119 ? -1.007 -5.057 -18.850 1.00 91.62 119 GLY A CA 1
ATOM 893 C C . GLY A 1 119 ? 0.329 -5.708 -19.213 1.00 91.62 119 GLY A C 1
ATOM 894 O O . GLY A 1 119 ? 0.384 -6.517 -20.139 1.00 91.62 119 GLY A O 1
ATOM 895 N N . LEU A 1 120 ? 1.425 -5.353 -18.535 1.00 93.56 120 LEU A N 1
ATOM 896 C CA . LEU A 1 120 ? 2.721 -6.012 -18.701 1.00 93.56 120 LEU A CA 1
ATOM 897 C C . LEU A 1 120 ? 2.869 -7.120 -17.659 1.00 93.56 120 LEU A C 1
ATOM 899 O O . LEU A 1 120 ? 3.354 -6.904 -16.551 1.00 93.56 120 LEU A O 1
ATOM 903 N N . ILE A 1 121 ? 2.460 -8.332 -18.030 1.00 92.38 121 ILE A N 1
ATOM 904 C CA . ILE A 1 121 ? 2.558 -9.492 -17.141 1.00 92.38 121 ILE A CA 1
ATOM 905 C C . ILE A 1 121 ? 3.987 -10.028 -17.151 1.00 92.38 121 ILE A C 1
ATOM 907 O O . ILE A 1 121 ? 4.458 -10.554 -18.160 1.00 92.38 121 ILE A O 1
ATOM 911 N N . HIS A 1 122 ? 4.673 -9.916 -16.013 1.00 92.38 122 HIS A N 1
ATOM 912 C CA . HIS A 1 122 ? 6.097 -10.238 -15.874 1.00 92.38 122 HIS A CA 1
ATOM 913 C C . HIS A 1 122 ? 6.474 -11.618 -16.446 1.00 92.38 122 HIS A C 1
ATOM 915 O O . HIS A 1 122 ? 7.402 -11.722 -17.247 1.00 92.38 122 HIS A O 1
ATOM 921 N N . GLY A 1 123 ? 5.708 -12.667 -16.122 1.00 89.88 123 GLY A N 1
ATOM 922 C CA . GLY A 1 123 ? 5.970 -14.023 -16.617 1.00 89.88 123 GLY A CA 1
ATOM 923 C C . GLY A 1 123 ? 5.843 -14.177 -18.141 1.00 89.88 123 GLY A C 1
ATOM 924 O O . GLY A 1 123 ? 6.558 -14.979 -18.742 1.00 89.88 123 GLY A O 1
ATOM 925 N N . GLU A 1 124 ? 4.978 -13.396 -18.792 1.00 92.81 124 GLU A N 1
ATOM 926 C CA . GLU A 1 124 ? 4.867 -13.364 -20.256 1.00 92.81 124 GLU A CA 1
ATOM 927 C C . GLU A 1 124 ? 6.033 -12.592 -20.877 1.00 92.81 124 GLU A C 1
ATOM 929 O O . GLU A 1 124 ? 6.631 -13.041 -21.859 1.00 92.81 124 GLU A O 1
ATOM 934 N N . GLN A 1 125 ? 6.401 -11.456 -20.272 1.00 94.06 125 GLN A N 1
ATOM 935 C CA . GLN A 1 125 ? 7.514 -10.638 -20.750 1.00 94.06 125 GLN A CA 1
ATOM 936 C C . GLN A 1 125 ? 8.843 -11.391 -20.650 1.00 94.06 125 GLN A C 1
ATOM 938 O O . GLN A 1 125 ? 9.615 -11.362 -21.602 1.00 94.06 125 GLN A O 1
ATOM 943 N N . GLN A 1 126 ? 9.086 -12.146 -19.575 1.00 93.19 126 GLN A N 1
ATOM 944 C CA . GLN A 1 126 ? 10.283 -12.986 -19.445 1.00 93.19 126 GLN A CA 1
ATOM 945 C C . GLN A 1 126 ? 10.361 -14.091 -20.507 1.00 93.19 126 GLN A C 1
ATOM 947 O O . GLN A 1 126 ? 11.449 -14.415 -20.977 1.00 93.19 126 GLN A O 1
ATOM 952 N N . ARG A 1 127 ? 9.223 -14.669 -20.920 1.00 93.81 127 ARG A N 1
ATOM 953 C CA . ARG A 1 127 ? 9.194 -15.652 -22.019 1.00 93.81 127 ARG A CA 1
ATOM 954 C C . ARG A 1 127 ? 9.516 -15.001 -23.361 1.00 93.81 127 ARG A C 1
ATOM 956 O O . ARG A 1 127 ? 10.219 -15.599 -24.170 1.00 93.81 127 ARG A O 1
ATOM 963 N N . ARG A 1 128 ? 9.012 -13.785 -23.593 1.00 95.50 128 ARG A N 1
ATOM 964 C CA . ARG A 1 128 ? 9.274 -13.009 -24.815 1.00 95.50 128 ARG A CA 1
ATOM 965 C C . ARG A 1 128 ? 10.707 -12.470 -24.872 1.00 95.50 128 ARG A C 1
ATOM 967 O O . ARG A 1 128 ? 11.297 -12.428 -25.948 1.00 95.50 128 ARG A O 1
ATOM 974 N N . PHE A 1 129 ? 11.261 -12.090 -23.726 1.00 94.88 129 PHE A N 1
ATOM 975 C CA . PHE A 1 129 ? 12.601 -11.534 -23.557 1.00 94.88 129 PHE A CA 1
ATOM 976 C C . PHE A 1 129 ? 13.405 -12.399 -22.572 1.00 94.88 129 PHE A C 1
ATOM 978 O O . PHE A 1 129 ? 13.616 -11.999 -21.424 1.00 94.88 129 PHE A O 1
ATOM 985 N N . PRO A 1 130 ? 13.848 -13.601 -22.989 1.00 94.19 130 PRO A N 1
ATOM 986 C CA . PRO A 1 130 ? 14.541 -14.522 -22.100 1.00 94.19 130 PRO A CA 1
ATOM 987 C C . PRO A 1 130 ? 15.855 -13.916 -21.600 1.00 94.19 130 PRO A C 1
ATOM 989 O O . PRO A 1 130 ? 16.730 -13.537 -22.387 1.00 94.19 130 PRO A O 1
ATOM 992 N N . ARG A 1 131 ? 16.000 -13.850 -20.273 1.00 92.88 131 ARG A N 1
ATOM 993 C CA . ARG A 1 131 ? 17.200 -13.331 -19.610 1.00 92.88 131 ARG A CA 1
ATOM 994 C C . ARG A 1 131 ? 18.394 -14.231 -19.938 1.00 92.88 131 ARG A C 1
ATOM 996 O O . ARG A 1 131 ? 18.420 -15.400 -19.568 1.00 92.88 131 ARG A O 1
ATOM 1003 N N . ARG A 1 132 ? 19.390 -13.687 -20.645 1.00 94.50 132 ARG A N 1
ATOM 1004 C CA . ARG A 1 132 ? 20.635 -14.408 -20.988 1.00 94.50 132 ARG A CA 1
ATOM 1005 C C . ARG A 1 132 ? 21.718 -14.280 -19.923 1.00 94.50 132 ARG A C 1
ATOM 1007 O O . ARG A 1 132 ? 22.548 -15.169 -19.777 1.00 94.50 132 ARG A O 1
ATOM 1014 N N . ARG A 1 133 ? 21.735 -13.148 -19.225 1.00 93.12 133 ARG A N 1
ATOM 1015 C CA . ARG A 1 133 ? 22.691 -12.821 -18.171 1.00 93.12 133 ARG A CA 1
ATOM 1016 C C . ARG A 1 133 ? 22.022 -11.873 -17.188 1.00 93.12 133 ARG A C 1
ATOM 1018 O O . ARG A 1 133 ? 21.166 -11.087 -17.583 1.00 93.12 133 ARG A O 1
ATOM 1025 N N . GLU A 1 134 ? 22.453 -11.940 -15.941 1.00 90.44 134 GLU A N 1
ATOM 1026 C CA . GLU A 1 134 ? 22.075 -11.012 -14.887 1.00 90.44 134 GLU A CA 1
ATOM 1027 C C . GLU A 1 134 ? 23.334 -10.487 -14.208 1.00 90.44 134 GLU A C 1
ATOM 1029 O O . GLU A 1 134 ? 24.312 -11.222 -14.045 1.00 90.44 134 GLU A O 1
ATOM 1034 N N . LEU A 1 135 ? 23.307 -9.213 -13.834 1.00 90.25 135 LEU A N 1
ATOM 1035 C CA . LEU A 1 135 ? 24.243 -8.636 -12.884 1.00 90.25 135 LEU A CA 1
ATOM 1036 C C . LEU A 1 135 ? 23.398 -8.243 -11.669 1.00 90.25 135 LEU A C 1
ATOM 1038 O O . LEU A 1 135 ? 22.614 -7.301 -11.790 1.00 90.25 135 LEU A O 1
ATOM 1042 N N . PRO A 1 136 ? 23.470 -8.992 -10.555 1.00 85.56 136 PRO A N 1
ATOM 1043 C CA . PRO A 1 136 ? 22.621 -8.725 -9.404 1.00 85.56 136 PRO A CA 1
ATOM 1044 C C . PRO A 1 136 ? 22.966 -7.366 -8.799 1.00 85.56 136 PRO A C 1
ATOM 1046 O O . PRO A 1 136 ? 24.094 -6.881 -8.928 1.00 85.56 136 PRO A O 1
ATOM 1049 N N . PHE A 1 137 ? 22.002 -6.775 -8.095 1.00 83.88 137 PHE A N 1
ATOM 1050 C CA . PHE A 1 137 ? 22.255 -5.561 -7.334 1.00 83.88 137 PHE A CA 1
ATOM 1051 C C . PHE A 1 137 ? 23.391 -5.801 -6.330 1.00 83.88 137 PHE A C 1
ATOM 1053 O O . PHE A 1 137 ? 23.323 -6.695 -5.486 1.00 83.88 137 PHE A O 1
ATOM 1060 N N . ALA A 1 138 ? 24.440 -4.988 -6.423 1.00 79.50 138 ALA A N 1
ATOM 1061 C CA . ALA A 1 138 ? 25.563 -5.005 -5.504 1.00 79.50 138 ALA A CA 1
ATOM 1062 C C . ALA A 1 138 ? 25.769 -3.593 -4.960 1.00 79.50 138 ALA A C 1
ATOM 1064 O O . ALA A 1 138 ? 25.929 -2.646 -5.731 1.00 79.50 138 ALA A O 1
ATOM 1065 N N . SER A 1 139 ? 25.835 -3.452 -3.634 1.00 75.12 139 SER A N 1
ATOM 1066 C CA . SER A 1 139 ? 26.022 -2.148 -2.982 1.00 75.12 139 SER A CA 1
ATOM 1067 C C . SER A 1 139 ? 27.309 -1.434 -3.417 1.00 75.12 139 SER A C 1
ATOM 1069 O O . SER A 1 139 ? 27.395 -0.217 -3.329 1.00 75.12 139 SER A O 1
ATOM 1071 N N . ILE A 1 140 ? 28.297 -2.181 -3.921 1.00 71.94 140 ILE A N 1
ATOM 1072 C CA . ILE A 1 140 ? 29.555 -1.650 -4.469 1.00 71.94 140 ILE A CA 1
ATOM 1073 C C . ILE A 1 140 ? 29.428 -1.100 -5.899 1.00 71.94 140 ILE A C 1
ATOM 1075 O O . ILE A 1 140 ? 30.253 -0.293 -6.308 1.00 71.94 140 ILE A O 1
ATOM 1079 N N . THR A 1 141 ? 28.423 -1.528 -6.666 1.00 59.19 141 THR A N 1
ATOM 1080 C CA . THR A 1 141 ? 28.202 -1.110 -8.064 1.00 59.19 141 THR A CA 1
ATOM 1081 C C . THR A 1 141 ? 27.117 -0.036 -8.171 1.00 59.19 141 THR A C 1
ATOM 1083 O O . THR A 1 141 ? 27.071 0.680 -9.158 1.00 59.19 141 THR A O 1
ATOM 1086 N N . ALA A 1 142 ? 26.280 0.129 -7.142 1.00 55.31 142 ALA A N 1
ATOM 1087 C CA . ALA A 1 142 ? 25.207 1.126 -7.100 1.00 55.31 142 ALA A CA 1
ATOM 1088 C C . ALA A 1 142 ? 25.685 2.592 -6.970 1.00 55.31 142 ALA A C 1
ATOM 1090 O O . ALA A 1 142 ? 24.860 3.499 -7.024 1.00 55.31 142 ALA A O 1
ATOM 1091 N N . ALA A 1 143 ? 26.987 2.826 -6.762 1.00 43.56 143 ALA A N 1
ATOM 1092 C CA . ALA A 1 143 ? 27.573 4.141 -6.477 1.00 43.56 143 ALA A CA 1
ATOM 1093 C C . ALA A 1 143 ? 28.490 4.691 -7.592 1.00 43.56 143 ALA A C 1
ATOM 1095 O O . ALA A 1 143 ? 29.230 5.643 -7.341 1.00 43.56 143 ALA A O 1
ATOM 1096 N N . ALA A 1 144 ? 28.474 4.094 -8.787 1.00 36.84 144 ALA A N 1
ATOM 1097 C CA . ALA A 1 144 ? 29.236 4.547 -9.954 1.00 36.84 144 ALA A CA 1
ATOM 1098 C C . ALA A 1 144 ? 28.288 4.986 -11.074 1.00 36.84 144 ALA A C 1
ATOM 1100 O O . ALA A 1 144 ? 28.610 5.997 -11.734 1.00 36.84 144 ALA A O 1
#